Protein AF-A0A1S1MLY8-F1 (afdb_monomer)

pLDDT: mean 77.34, std 20.85, range [34.0, 98.56]

Sequence (123 aa):
MLFSAAIPYQGGTHHVNEQPPAYWADIFEKEGFVCFDILRERILGDASIDWCYRQNILIFIHKDKQDMLTKQGFSSGKPIYIAAYYIWKSQEDVLSIAKNYMRIRSMFAKIPFLKASYKKFIK

Foldseek 3Di:
DKDFAAAPPNDDDPRPDHHFQLVVQVVVVVVQKFKFQPVLLPCCLPPVDDNRCSQTIIDIDHNVCCCVVVVVVTDTDRHDRPCVVPVPPDPVCSVVVSCVVVVVVVVLVPPVPSVVVVVVVVD

Radius of gyration: 15.74 Å; Cα contacts (8 Å, |Δi|>4): 133; chains: 1; bounding box: 40×40×37 Å

Structure (mmCIF, N/CA/C/O backbone):
data_AF-A0A1S1MLY8-F1
#
_entry.id   AF-A0A1S1MLY8-F1
#
loop_
_atom_site.group_PDB
_atom_site.id
_atom_site.type_symbol
_atom_site.label_atom_id
_atom_site.label_alt_id
_atom_site.label_comp_id
_atom_site.label_asym_id
_atom_site.label_entity_id
_atom_site.label_seq_id
_atom_site.pdbx_PDB_ins_code
_atom_site.Cartn_x
_atom_site.Cartn_y
_atom_site.Cartn_z
_atom_site.occupancy
_atom_site.B_iso_or_equiv
_atom_site.auth_seq_id
_atom_site.auth_comp_id
_atom_site.auth_asym_id
_atom_site.auth_atom_id
_atom_site.pdbx_PDB_model_num
ATOM 1 N N . MET A 1 1 ? -5.130 -8.054 5.451 1.00 93.44 1 MET A N 1
ATOM 2 C CA . MET A 1 1 ? -4.817 -8.694 4.157 1.00 93.44 1 MET A CA 1
ATOM 3 C C . MET A 1 1 ? -3.574 -8.040 3.574 1.00 93.44 1 MET A C 1
ATOM 5 O O . MET A 1 1 ? -3.456 -6.823 3.665 1.00 93.44 1 MET A O 1
ATOM 9 N N . LEU A 1 2 ? -2.666 -8.839 3.012 1.00 96.25 2 LEU A N 1
ATOM 10 C CA . LEU A 1 2 ? -1.532 -8.369 2.215 1.00 96.25 2 LEU A CA 1
ATOM 11 C C . LEU A 1 2 ? -1.926 -8.457 0.738 1.00 96.25 2 LEU A C 1
ATOM 13 O O . LEU A 1 2 ? -2.386 -9.509 0.302 1.00 96.25 2 LEU A O 1
ATOM 17 N N . PHE A 1 3 ? -1.800 -7.360 0.002 1.00 96.19 3 PHE A N 1
ATOM 18 C CA . PHE A 1 3 ? -2.265 -7.239 -1.378 1.00 96.19 3 PHE A CA 1
ATOM 19 C C . PHE A 1 3 ? -1.144 -6.723 -2.274 1.00 96.19 3 PHE A C 1
ATOM 21 O O . PHE A 1 3 ? -0.347 -5.889 -1.853 1.00 96.19 3 PHE A O 1
ATOM 28 N N . SER A 1 4 ? -1.089 -7.206 -3.510 1.00 94.00 4 SER A N 1
ATOM 29 C CA . SER A 1 4 ? -0.165 -6.738 -4.538 1.00 94.00 4 SER A CA 1
ATOM 30 C C . SER A 1 4 ? -0.844 -6.894 -5.892 1.00 94.00 4 SER A C 1
ATOM 32 O O . SER A 1 4 ? -1.400 -7.952 -6.182 1.00 94.00 4 SER A O 1
ATOM 34 N N . ALA A 1 5 ? -0.801 -5.852 -6.711 1.00 93.19 5 A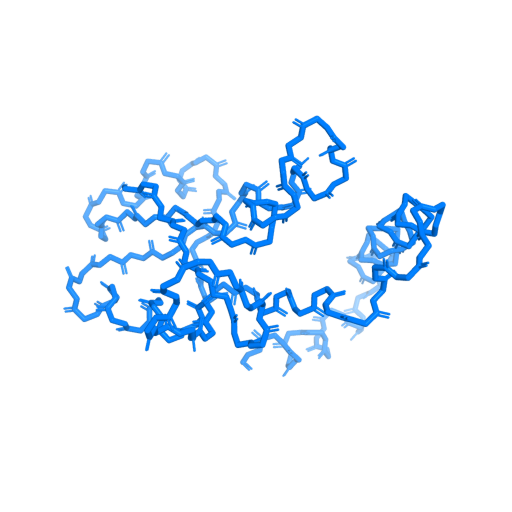LA A N 1
ATOM 35 C CA . ALA A 1 5 ? -1.307 -5.872 -8.075 1.00 93.19 5 ALA A CA 1
ATOM 36 C C . ALA A 1 5 ? -0.404 -5.019 -8.960 1.00 93.19 5 ALA A C 1
ATOM 38 O O . ALA A 1 5 ? 0.134 -4.009 -8.505 1.00 93.19 5 ALA A O 1
ATOM 39 N N . ALA A 1 6 ? -0.232 -5.440 -10.211 1.00 91.25 6 ALA A N 1
ATOM 40 C CA . ALA A 1 6 ? 0.559 -4.699 -11.178 1.00 91.25 6 ALA A CA 1
ATOM 41 C C . ALA A 1 6 ? -0.025 -3.297 -11.405 1.00 91.25 6 ALA A C 1
ATOM 43 O O . ALA A 1 6 ? -1.241 -3.120 -11.522 1.00 91.25 6 ALA A O 1
ATOM 44 N N . ILE A 1 7 ? 0.862 -2.306 -11.462 1.00 89.88 7 ILE A N 1
ATOM 45 C CA . ILE A 1 7 ? 0.516 -0.929 -11.823 1.00 89.88 7 ILE A CA 1
ATOM 46 C C . ILE A 1 7 ? 0.517 -0.755 -13.350 1.00 89.88 7 ILE A C 1
ATOM 48 O O . ILE A 1 7 ? 1.149 -1.556 -14.041 1.00 89.88 7 ILE A O 1
ATOM 52 N N . PRO A 1 8 ? -0.157 0.280 -13.889 1.00 88.00 8 PRO A N 1
ATOM 53 C CA . PRO A 1 8 ? -0.176 0.560 -15.319 1.00 88.00 8 PRO A CA 1
ATOM 54 C C . PRO A 1 8 ? 1.215 0.551 -15.955 1.00 88.00 8 PRO A C 1
ATOM 56 O O . PRO A 1 8 ? 2.137 1.201 -15.453 1.00 88.00 8 PRO A O 1
ATOM 59 N N . TYR A 1 9 ? 1.325 -0.148 -17.085 1.00 83.56 9 TYR A N 1
ATOM 60 C CA . TYR A 1 9 ? 2.529 -0.303 -17.908 1.00 83.56 9 TYR A CA 1
ATOM 61 C C . TYR A 1 9 ? 3.643 -1.140 -17.278 1.00 83.56 9 TYR A C 1
ATOM 63 O O . TYR A 1 9 ? 4.742 -1.200 -17.832 1.00 83.56 9 TYR A O 1
ATOM 71 N N . GLN A 1 10 ? 3.394 -1.796 -16.142 1.00 83.44 10 GLN A N 1
ATOM 72 C CA . GLN A 1 10 ? 4.382 -2.682 -15.533 1.00 83.44 10 GLN A CA 1
ATOM 73 C C . GLN A 1 10 ? 4.699 -3.870 -16.450 1.00 83.44 10 GLN A C 1
ATOM 75 O O . GLN A 1 10 ? 5.852 -4.299 -16.515 1.00 83.44 10 GLN A O 1
ATOM 80 N N . GLY A 1 11 ? 3.684 -4.384 -17.150 1.00 81.19 11 GLY A N 1
ATOM 81 C CA . GLY A 1 11 ? 3.786 -5.603 -17.935 1.00 81.19 11 GLY A CA 1
ATOM 82 C C . GLY A 1 11 ? 4.044 -6.834 -17.063 1.00 81.19 11 GLY A C 1
ATOM 83 O O . GLY A 1 11 ? 4.223 -6.746 -15.847 1.00 81.19 11 GLY A O 1
ATOM 84 N N . GLY A 1 12 ? 4.067 -8.003 -17.699 1.00 78.38 12 GLY A N 1
ATOM 85 C CA . GLY A 1 12 ? 4.245 -9.299 -17.047 1.00 78.38 12 GLY A CA 1
ATOM 86 C C . GLY A 1 12 ? 3.423 -10.387 -17.733 1.00 78.38 12 GLY A C 1
ATOM 87 O O . GLY A 1 12 ? 2.802 -10.162 -18.774 1.00 78.38 12 GLY A O 1
ATOM 88 N N . THR A 1 13 ? 3.425 -11.588 -17.166 1.00 74.56 13 THR A N 1
ATOM 89 C CA . THR A 1 13 ? 2.757 -12.745 -17.772 1.00 74.56 13 THR A CA 1
ATOM 90 C C . THR A 1 13 ? 1.265 -12.731 -17.430 1.00 74.56 13 THR A C 1
ATOM 92 O O . THR A 1 13 ? 0.900 -12.774 -16.260 1.00 74.56 13 THR A O 1
ATOM 95 N N . HIS A 1 14 ? 0.397 -12.675 -18.447 1.00 75.75 14 HIS A N 1
ATOM 96 C CA . HIS A 1 14 ? -1.073 -12.658 -18.306 1.00 75.75 14 HIS A CA 1
ATOM 97 C C . HIS A 1 14 ? -1.647 -11.483 -17.497 1.00 75.75 14 HIS A C 1
ATOM 99 O O . HIS A 1 14 ? -2.656 -11.625 -16.807 1.00 75.75 14 HIS A O 1
ATOM 105 N N . HIS A 1 15 ? -1.035 -10.304 -17.578 1.00 78.00 15 HIS A N 1
ATOM 106 C CA . HIS A 1 15 ? -1.590 -9.117 -16.935 1.00 78.00 15 HIS A CA 1
ATOM 107 C C . HIS A 1 15 ? -2.850 -8.644 -17.670 1.00 78.00 15 HIS A C 1
ATOM 109 O O . HIS A 1 15 ? -2.778 -8.138 -18.785 1.00 78.00 15 HIS A O 1
ATOM 115 N N . VAL A 1 16 ? -4.011 -8.831 -17.038 1.00 77.12 16 VAL A N 1
ATOM 116 C CA . VAL A 1 16 ? -5.321 -8.431 -17.590 1.00 77.12 16 VAL A CA 1
ATOM 117 C C . VAL A 1 16 ? -5.823 -7.120 -16.974 1.00 77.12 16 VAL A C 1
ATOM 119 O O . VAL A 1 16 ? -6.635 -6.426 -17.575 1.00 77.12 16 VAL A O 1
ATOM 122 N N . ASN A 1 17 ? -5.352 -6.766 -15.772 1.00 85.19 17 ASN A N 1
ATOM 123 C CA . ASN A 1 17 ? -5.839 -5.600 -15.037 1.00 85.19 17 ASN A CA 1
ATOM 124 C C . ASN A 1 17 ? -4.711 -4.907 -14.262 1.00 85.19 17 ASN A C 1
ATOM 126 O O . ASN A 1 17 ? -4.436 -5.230 -13.106 1.00 85.19 17 ASN A O 1
ATOM 130 N N . GLU A 1 18 ? -4.060 -3.957 -14.925 1.00 90.25 18 GLU A N 1
ATOM 131 C CA . GLU A 1 18 ? -3.043 -3.093 -14.333 1.00 90.25 18 GLU A CA 1
ATOM 132 C C . GLU A 1 18 ? -3.685 -1.772 -13.917 1.00 90.25 18 GLU A C 1
ATOM 134 O O . GLU A 1 18 ? -4.123 -0.995 -14.764 1.00 90.25 18 GLU A O 1
ATOM 139 N N . GLN A 1 19 ? -3.774 -1.521 -12.612 1.00 93.62 19 GLN A N 1
ATOM 140 C CA . GLN A 1 19 ? -4.485 -0.354 -12.083 1.00 93.62 19 GLN A CA 1
ATOM 141 C C . GLN A 1 19 ? -3.669 0.357 -11.009 1.00 93.62 19 GLN A C 1
ATOM 143 O O . GLN A 1 19 ? -2.908 -0.290 -10.282 1.00 93.62 19 GLN A O 1
ATOM 148 N N . PRO A 1 20 ? -3.820 1.686 -10.872 1.00 92.00 20 PRO A N 1
ATOM 149 C CA . PRO A 1 20 ? -3.165 2.433 -9.811 1.00 92.00 20 PRO A CA 1
ATOM 150 C C . PRO A 1 20 ? -3.466 1.877 -8.415 1.00 92.00 20 PRO A C 1
ATOM 152 O O . PRO A 1 20 ? -4.596 1.466 -8.162 1.00 92.00 20 PRO A O 1
ATOM 155 N N . PRO A 1 21 ? -2.533 1.935 -7.445 1.00 94.06 21 PRO A N 1
ATOM 156 C CA . PRO A 1 21 ? -2.809 1.497 -6.079 1.00 94.06 21 PRO A CA 1
ATOM 157 C C . PRO A 1 21 ? -4.028 2.194 -5.453 1.00 94.06 21 PRO A C 1
ATOM 159 O O . PRO A 1 21 ? -4.766 1.574 -4.691 1.00 94.06 21 PRO A O 1
ATOM 162 N N . ALA A 1 22 ? -4.283 3.457 -5.818 1.00 93.62 22 ALA A N 1
ATOM 163 C CA . ALA A 1 22 ? -5.466 4.197 -5.383 1.00 93.62 22 ALA A CA 1
ATOM 164 C C . ALA A 1 22 ? -6.783 3.567 -5.875 1.00 93.62 22 ALA A C 1
ATOM 166 O O . ALA A 1 22 ? -7.726 3.485 -5.098 1.00 93.62 22 ALA A O 1
ATOM 167 N N . TYR A 1 23 ? -6.822 3.037 -7.103 1.00 95.44 23 TYR A N 1
ATOM 168 C CA . TYR A 1 23 ? -7.997 2.340 -7.640 1.00 95.44 23 TYR A CA 1
ATOM 169 C C . TYR A 1 23 ? -8.365 1.127 -6.777 1.00 95.44 23 TYR A C 1
ATOM 171 O O . TYR A 1 23 ? -9.520 0.948 -6.394 1.00 95.44 23 TYR A O 1
ATOM 179 N N . TRP A 1 24 ? -7.369 0.320 -6.402 1.00 96.06 24 TRP A N 1
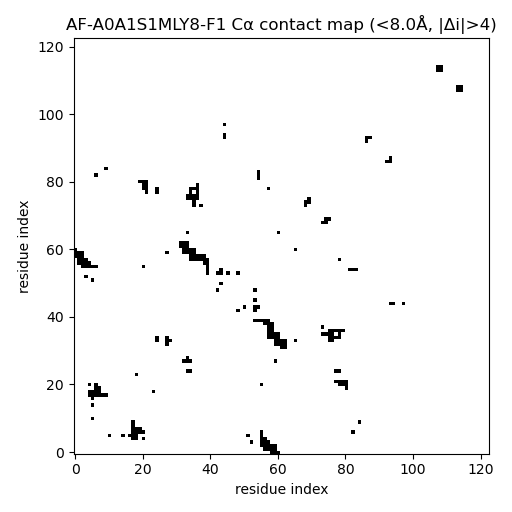ATOM 180 C CA . TRP A 1 24 ? -7.586 -0.812 -5.502 1.00 96.06 24 TRP A CA 1
ATOM 181 C C . TRP A 1 24 ? -8.027 -0.350 -4.116 1.00 96.06 24 TRP A C 1
ATOM 183 O O . TRP A 1 24 ? -8.945 -0.929 -3.542 1.00 96.06 24 TRP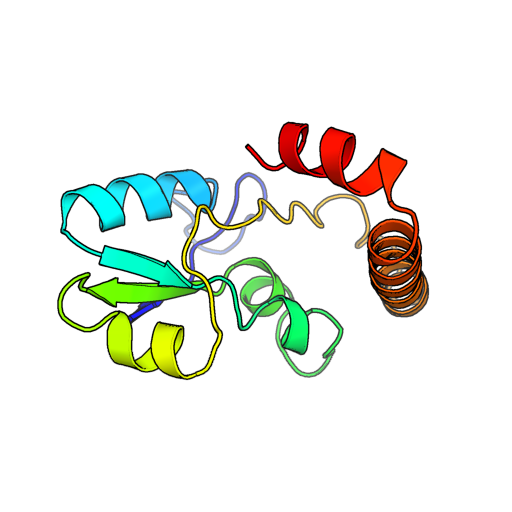 A O 1
ATOM 193 N N . ALA A 1 25 ? -7.423 0.720 -3.593 1.00 96.94 25 ALA A N 1
ATOM 194 C CA . ALA A 1 25 ? -7.821 1.276 -2.308 1.00 96.94 25 ALA A CA 1
ATOM 195 C C . ALA A 1 25 ? -9.275 1.767 -2.292 1.00 96.94 25 ALA A C 1
ATOM 197 O O . ALA A 1 25 ? -9.954 1.552 -1.294 1.00 96.94 25 ALA A O 1
ATOM 198 N N . ASP A 1 26 ? -9.769 2.355 -3.383 1.00 97.25 26 ASP A N 1
ATOM 199 C CA . ASP A 1 26 ? -11.173 2.764 -3.520 1.00 97.25 26 ASP A CA 1
ATOM 200 C C . ASP A 1 26 ? -12.129 1.563 -3.512 1.00 97.25 26 ASP A C 1
ATOM 202 O O . ASP A 1 26 ? -13.219 1.640 -2.946 1.00 97.25 26 ASP A O 1
ATOM 206 N N . ILE A 1 27 ? -11.736 0.441 -4.123 1.00 97.56 27 ILE A N 1
ATOM 207 C CA . ILE A 1 27 ? -12.523 -0.801 -4.092 1.00 97.56 27 ILE A CA 1
ATOM 208 C C . ILE A 1 27 ? -12.568 -1.361 -2.670 1.00 97.56 27 ILE A C 1
ATOM 210 O O . ILE A 1 27 ? -13.644 -1.636 -2.150 1.00 97.56 27 ILE A O 1
ATOM 214 N N . PHE A 1 28 ? -11.412 -1.489 -2.019 1.00 97.81 28 PHE A N 1
ATOM 215 C CA . PHE A 1 28 ? -11.329 -2.019 -0.657 1.00 97.81 28 PHE A CA 1
ATOM 216 C C . PHE A 1 28 ? -12.059 -1.142 0.365 1.00 97.81 28 PHE A C 1
ATOM 218 O O . PHE A 1 28 ? -12.674 -1.665 1.292 1.00 97.81 28 PHE A O 1
ATOM 225 N N . GLU A 1 29 ? -12.050 0.176 0.179 1.00 97.81 29 GLU A N 1
ATOM 226 C CA . GLU A 1 29 ? -12.783 1.115 1.030 1.00 97.81 29 GLU A CA 1
ATOM 227 C C . GLU A 1 29 ? -14.297 0.886 0.991 1.00 97.81 29 GLU A C 1
ATOM 229 O O . GLU A 1 29 ? -14.939 0.903 2.044 1.00 97.81 29 GLU A O 1
ATOM 234 N N . LYS A 1 30 ? -14.863 0.582 -0.186 1.00 98.12 30 LYS A N 1
ATOM 235 C CA . LYS A 1 30 ? -16.288 0.227 -0.325 1.00 98.12 30 LYS A CA 1
ATOM 236 C C . LYS A 1 30 ? -16.649 -1.038 0.455 1.00 98.12 30 LYS A C 1
ATOM 238 O O . LYS A 1 30 ? -17.743 -1.117 1.003 1.00 98.12 30 LYS A O 1
ATOM 243 N N . GLU A 1 31 ? -15.700 -1.960 0.585 1.00 97.94 31 GLU A N 1
ATOM 244 C CA . GLU A 1 31 ? -15.826 -3.196 1.368 1.00 97.94 31 GLU A CA 1
ATOM 245 C C . GLU A 1 31 ? -15.437 -3.020 2.852 1.00 97.94 31 GLU A C 1
ATOM 247 O O . GLU A 1 31 ? -15.299 -3.992 3.593 1.00 97.94 31 GLU A O 1
ATOM 252 N N . GLY A 1 32 ? -15.232 -1.782 3.322 1.00 98.12 32 GLY A N 1
ATOM 253 C CA . GLY A 1 32 ? -14.946 -1.485 4.728 1.00 98.12 32 GLY A CA 1
ATOM 254 C C . GLY A 1 32 ? -13.479 -1.630 5.139 1.00 98.12 32 GLY A C 1
ATOM 255 O O . GLY A 1 32 ? -13.182 -1.638 6.336 1.00 98.12 32 GLY A O 1
ATOM 256 N N . PHE A 1 33 ? -12.549 -1.716 4.189 1.00 98.56 33 PHE A N 1
ATOM 257 C CA . PHE A 1 33 ? -11.114 -1.802 4.455 1.00 98.56 33 PHE A CA 1
ATOM 258 C C . PHE A 1 33 ? -10.404 -0.463 4.252 1.00 98.56 33 PHE A C 1
ATOM 260 O O . PHE A 1 33 ? -10.681 0.282 3.322 1.00 98.56 33 PHE A O 1
ATOM 267 N N . VAL A 1 34 ? -9.410 -0.187 5.091 1.00 98.12 34 VAL A N 1
ATOM 268 C CA . VAL A 1 34 ? -8.519 0.969 4.957 1.00 98.12 34 VAL A CA 1
ATOM 269 C C . VAL A 1 34 ? -7.106 0.513 4.599 1.00 98.12 34 VAL A C 1
ATOM 271 O O . VAL A 1 34 ? -6.640 -0.535 5.058 1.00 98.12 34 VAL A O 1
ATOM 274 N N . CYS A 1 35 ? -6.423 1.297 3.767 1.00 98.06 35 CYS A N 1
ATOM 275 C CA . CYS A 1 35 ? -5.071 0.999 3.305 1.00 98.06 35 CYS A CA 1
ATOM 276 C C . CYS A 1 35 ? -4.016 1.550 4.271 1.00 98.06 35 CYS A C 1
ATOM 278 O O . CYS A 1 35 ? -4.064 2.718 4.650 1.00 98.06 35 CYS A O 1
ATOM 280 N N . PHE A 1 36 ? -3.031 0.721 4.606 1.00 96.88 36 PHE A N 1
ATOM 281 C CA . PHE A 1 36 ? -1.813 1.067 5.329 1.00 96.88 36 PHE A CA 1
ATOM 282 C C . PHE A 1 36 ? -0.605 0.840 4.418 1.00 96.88 36 PHE A C 1
ATOM 284 O O . PHE A 1 36 ? -0.117 -0.278 4.239 1.00 96.88 36 PHE A O 1
ATOM 291 N N . ASP A 1 37 ? -0.102 1.929 3.851 1.00 95.00 37 ASP A N 1
ATOM 292 C CA . ASP A 1 37 ? 1.051 1.942 2.954 1.00 95.00 37 ASP A CA 1
ATOM 293 C C . ASP A 1 37 ? 2.373 2.072 3.731 1.00 95.00 37 ASP A C 1
ATOM 295 O O . ASP A 1 37 ? 3.096 3.059 3.635 1.00 95.00 37 ASP A O 1
ATOM 299 N N . ILE A 1 38 ? 2.640 1.094 4.600 1.00 91.94 38 ILE A N 1
ATOM 300 C CA . ILE A 1 38 ? 3.724 1.167 5.600 1.00 91.94 38 ILE A CA 1
ATOM 301 C C . ILE A 1 38 ? 4.930 0.278 5.274 1.00 91.94 38 ILE A C 1
ATOM 303 O O . ILE A 1 38 ? 5.993 0.429 5.878 1.00 91.94 38 ILE A O 1
ATOM 307 N N . LEU A 1 39 ? 4.774 -0.666 4.339 1.00 91.81 39 LEU A N 1
ATOM 308 C CA . LEU A 1 39 ? 5.839 -1.598 3.960 1.00 91.81 39 LEU A CA 1
ATOM 309 C C . LEU A 1 39 ? 6.773 -0.997 2.913 1.00 91.81 39 LEU A C 1
ATOM 311 O O . LEU A 1 39 ? 7.989 -1.124 3.045 1.00 91.81 39 LEU A O 1
ATOM 315 N N . ARG A 1 40 ? 6.218 -0.317 1.901 1.00 89.06 40 ARG A N 1
ATOM 316 C CA . ARG A 1 40 ? 6.974 0.161 0.733 1.00 89.06 40 ARG A CA 1
ATOM 317 C C . ARG A 1 40 ? 8.081 1.141 1.111 1.00 89.06 40 ARG A C 1
ATOM 319 O O . ARG A 1 40 ? 9.172 1.033 0.570 1.00 89.06 40 ARG A O 1
ATOM 326 N N . GLU A 1 41 ? 7.870 1.997 2.115 1.00 83.06 41 GLU A N 1
ATOM 327 C CA . GLU A 1 41 ? 8.924 2.883 2.647 1.00 83.06 41 GLU A CA 1
ATOM 328 C C . GLU A 1 41 ? 10.151 2.105 3.162 1.00 83.06 41 GLU A C 1
ATOM 330 O O . GLU A 1 41 ? 11.275 2.584 3.043 1.00 83.06 41 GLU A O 1
ATOM 335 N N . ARG A 1 42 ? 9.958 0.893 3.698 1.00 87.25 42 ARG A N 1
ATOM 336 C CA . ARG A 1 42 ? 11.03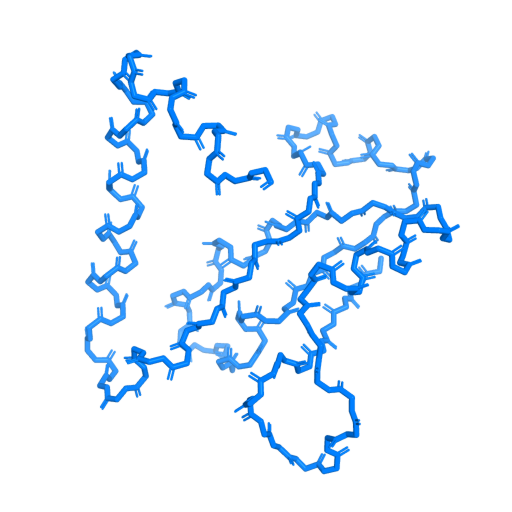5 0.082 4.288 1.00 87.25 42 ARG A CA 1
ATOM 337 C C . ARG A 1 42 ? 11.747 -0.801 3.270 1.00 87.25 42 ARG A C 1
ATOM 339 O O . ARG A 1 42 ? 12.943 -1.024 3.408 1.00 87.25 42 ARG A O 1
ATOM 346 N N . ILE A 1 43 ? 11.018 -1.304 2.274 1.00 87.50 43 ILE A N 1
ATOM 347 C CA . ILE A 1 43 ? 11.531 -2.322 1.345 1.00 87.50 43 ILE A CA 1
ATOM 348 C C . ILE A 1 43 ? 11.975 -1.764 -0.009 1.00 87.50 43 ILE A C 1
ATOM 350 O O . ILE A 1 43 ? 12.630 -2.477 -0.759 1.00 87.50 43 ILE A O 1
ATOM 354 N N . LEU A 1 44 ? 11.654 -0.511 -0.356 1.00 83.12 44 LEU A N 1
ATOM 355 C CA . LEU A 1 44 ? 11.939 0.040 -1.692 1.00 83.12 44 LEU A CA 1
ATOM 356 C C . LEU A 1 44 ? 13.423 -0.074 -2.099 1.00 83.12 44 LEU A C 1
ATOM 358 O O . LEU A 1 44 ? 13.732 -0.345 -3.260 1.00 83.12 44 LEU A O 1
ATOM 362 N N . GLY A 1 45 ? 14.333 0.110 -1.139 1.00 80.00 45 GLY A N 1
ATOM 363 C CA . GLY A 1 45 ? 15.783 0.021 -1.343 1.00 80.00 45 GLY A CA 1
ATOM 364 C C . GLY A 1 45 ? 16.380 -1.381 -1.188 1.00 80.00 45 GLY A C 1
ATOM 365 O O . GLY A 1 45 ? 17.587 -1.529 -1.357 1.00 80.00 45 GLY A O 1
ATOM 366 N N . ASP A 1 46 ? 15.578 -2.393 -0.855 1.00 84.38 46 ASP A N 1
ATOM 367 C CA . ASP A 1 46 ? 16.064 -3.750 -0.619 1.00 84.38 46 ASP A CA 1
ATOM 368 C C . ASP A 1 46 ? 16.142 -4.536 -1.934 1.00 84.38 46 ASP A C 1
ATOM 370 O O . ASP A 1 46 ? 15.137 -4.981 -2.488 1.00 84.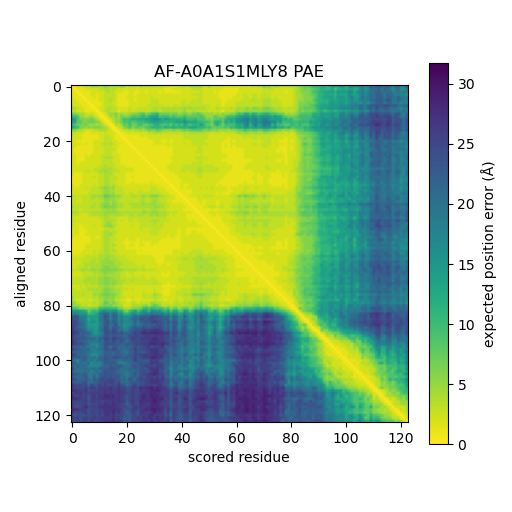38 46 ASP A O 1
ATOM 374 N N . ALA A 1 47 ? 17.358 -4.698 -2.455 1.00 86.50 47 ALA A N 1
ATOM 375 C CA . ALA A 1 47 ? 17.596 -5.410 -3.706 1.00 86.50 47 ALA A CA 1
ATOM 376 C C . ALA A 1 47 ? 17.343 -6.927 -3.617 1.00 86.50 47 ALA A C 1
ATOM 378 O O . ALA A 1 47 ? 17.275 -7.569 -4.662 1.00 86.50 47 ALA A O 1
ATOM 379 N N . SER A 1 48 ? 17.182 -7.494 -2.413 1.00 90.00 48 SER A N 1
ATOM 380 C CA . SER A 1 48 ? 16.819 -8.908 -2.237 1.00 90.00 48 SER A CA 1
ATOM 381 C C . SER A 1 48 ? 15.340 -9.190 -2.523 1.00 90.00 48 SER A C 1
ATOM 383 O O . SER A 1 48 ? 14.958 -10.341 -2.718 1.00 90.00 48 SER A O 1
ATOM 385 N N . ILE A 1 49 ? 14.507 -8.145 -2.575 1.00 87.75 49 ILE A N 1
ATOM 386 C CA . ILE A 1 49 ? 13.077 -8.242 -2.869 1.00 87.75 49 ILE A CA 1
ATOM 387 C C . ILE A 1 49 ? 12.858 -7.879 -4.336 1.00 87.75 49 ILE A C 1
ATOM 389 O O . ILE A 1 49 ? 13.366 -6.864 -4.827 1.00 87.75 49 ILE A O 1
ATOM 393 N N . ASP A 1 50 ? 12.056 -8.666 -5.052 1.00 87.75 50 ASP A N 1
ATOM 394 C CA . ASP A 1 50 ? 11.734 -8.342 -6.438 1.00 87.75 50 ASP A CA 1
ATOM 395 C C . ASP A 1 50 ? 11.105 -6.957 -6.556 1.00 87.75 50 ASP A C 1
ATOM 397 O O . ASP A 1 50 ? 10.283 -6.516 -5.744 1.00 87.75 50 ASP A O 1
ATOM 401 N N . TRP A 1 51 ? 11.528 -6.247 -7.596 1.00 84.69 51 TRP A N 1
ATOM 402 C CA . TRP A 1 51 ? 11.159 -4.858 -7.823 1.00 84.69 51 TRP A CA 1
ATOM 403 C C . TRP A 1 51 ? 9.648 -4.641 -7.845 1.00 84.69 51 TRP A C 1
ATOM 405 O O . TRP A 1 51 ? 9.176 -3.651 -7.291 1.00 84.69 51 TRP A O 1
ATOM 415 N N . CYS A 1 52 ? 8.892 -5.584 -8.415 1.00 87.62 52 CYS A N 1
ATOM 416 C CA . CYS A 1 52 ? 7.441 -5.513 -8.505 1.00 87.62 52 CYS A CA 1
ATOM 417 C C . CYS A 1 52 ? 6.784 -5.517 -7.114 1.00 87.62 52 CYS A C 1
ATOM 419 O O . CYS A 1 52 ? 5.888 -4.715 -6.864 1.00 87.62 52 CYS A O 1
ATOM 421 N N . TYR A 1 53 ? 7.261 -6.326 -6.163 1.00 90.31 53 TYR A N 1
ATOM 422 C CA . TYR A 1 53 ? 6.722 -6.329 -4.800 1.00 90.31 53 TYR A CA 1
ATOM 423 C C . TYR A 1 53 ? 7.062 -5.050 -4.043 1.00 90.31 53 TYR A C 1
ATOM 425 O O . TYR A 1 53 ? 6.205 -4.512 -3.342 1.00 90.31 53 TYR A O 1
ATOM 433 N N . ARG A 1 54 ? 8.275 -4.515 -4.230 1.00 89.38 54 ARG A N 1
ATOM 434 C CA . ARG A 1 54 ? 8.699 -3.259 -3.593 1.00 89.38 54 ARG A CA 1
ATOM 435 C C . ARG A 1 54 ? 7.775 -2.085 -3.908 1.00 89.38 54 ARG A C 1
ATOM 437 O O . ARG A 1 54 ? 7.542 -1.247 -3.039 1.00 89.38 54 ARG A O 1
ATOM 444 N N . GLN A 1 55 ? 7.241 -2.032 -5.127 1.00 87.75 55 GLN A N 1
ATOM 445 C CA . GLN A 1 55 ? 6.337 -0.965 -5.563 1.00 87.75 55 GLN A CA 1
ATOM 446 C C . GLN A 1 55 ? 4.845 -1.283 -5.374 1.00 87.75 55 GLN A C 1
ATOM 448 O O . GLN A 1 55 ? 4.068 -0.350 -5.176 1.00 87.75 55 GLN A O 1
ATOM 453 N N . ASN A 1 56 ? 4.428 -2.553 -5.397 1.00 92.75 56 ASN A N 1
ATOM 454 C CA . ASN A 1 56 ? 3.002 -2.908 -5.468 1.00 92.75 56 ASN A CA 1
ATOM 455 C C . ASN A 1 56 ? 2.376 -3.295 -4.128 1.00 92.75 56 ASN A C 1
ATOM 457 O O . ASN A 1 56 ? 1.151 -3.278 -4.006 1.00 92.75 56 ASN A O 1
ATOM 461 N N . ILE A 1 57 ? 3.187 -3.690 -3.142 1.00 95.31 57 ILE A N 1
ATOM 462 C CA . ILE A 1 57 ? 2.659 -4.329 -1.938 1.00 95.31 57 ILE A CA 1
ATOM 463 C C . ILE A 1 57 ? 1.971 -3.331 -1.001 1.00 95.31 57 ILE A C 1
ATOM 465 O O . ILE A 1 57 ? 2.519 -2.281 -0.668 1.00 95.31 57 ILE A O 1
ATOM 469 N N . LEU A 1 58 ? 0.777 -3.684 -0.537 1.00 96.44 58 LEU A N 1
ATOM 470 C CA . LEU A 1 58 ? -0.058 -2.887 0.355 1.00 96.44 58 LEU A CA 1
ATOM 471 C C . LEU A 1 58 ? -0.685 -3.754 1.447 1.00 96.44 58 LEU A C 1
ATOM 473 O O . LEU A 1 58 ? -0.944 -4.943 1.256 1.00 96.44 58 LEU A O 1
ATOM 477 N N . ILE A 1 59 ? -0.978 -3.136 2.591 1.00 97.19 59 ILE A N 1
ATOM 478 C CA . ILE A 1 59 ? -1.737 -3.764 3.673 1.00 97.19 59 ILE A CA 1
ATOM 479 C C . ILE A 1 59 ? -3.127 -3.140 3.723 1.00 97.19 59 ILE A C 1
ATOM 481 O O . ILE A 1 59 ? -3.265 -1.926 3.825 1.00 97.19 59 ILE A O 1
ATOM 485 N N . PHE A 1 60 ? -4.154 -3.984 3.736 1.00 98.06 60 PHE A N 1
ATOM 486 C CA . PHE A 1 60 ? -5.537 -3.579 3.969 1.00 98.06 60 PHE A CA 1
ATOM 487 C C . PHE A 1 60 ? -6.055 -4.184 5.270 1.00 98.06 60 PHE A C 1
ATOM 489 O O . PHE A 1 60 ? -5.895 -5.387 5.514 1.00 98.06 60 PHE A O 1
ATOM 496 N N . ILE A 1 61 ? -6.691 -3.362 6.103 1.00 97.88 61 ILE A N 1
ATOM 497 C CA . ILE A 1 61 ? -7.289 -3.777 7.379 1.00 97.88 61 ILE A CA 1
ATOM 498 C C . ILE A 1 61 ? -8.738 -3.314 7.420 1.00 97.88 61 ILE A C 1
ATOM 500 O O . ILE A 1 61 ? -9.028 -2.180 7.053 1.00 97.88 61 ILE A O 1
ATOM 504 N N . HIS A 1 62 ? -9.643 -4.180 7.874 1.00 98.25 62 HIS A N 1
ATOM 505 C CA . HIS A 1 62 ? -11.033 -3.789 8.087 1.00 98.25 62 HIS A CA 1
ATOM 506 C C . HIS A 1 62 ? -11.099 -2.645 9.107 1.00 98.25 62 HIS A C 1
ATOM 508 O O . HIS A 1 62 ? -10.416 -2.693 10.132 1.00 98.25 62 HIS A O 1
ATOM 514 N N . LYS A 1 63 ? -11.920 -1.625 8.856 1.00 97.50 63 LYS A N 1
ATOM 515 C CA . LYS A 1 63 ? -12.008 -0.406 9.679 1.00 97.50 63 LYS A CA 1
ATOM 516 C C . LYS A 1 63 ? -12.212 -0.688 11.174 1.00 97.50 63 LYS A C 1
ATOM 518 O O . LYS A 1 63 ? -11.623 0.001 12.000 1.00 97.50 63 LYS A O 1
ATOM 523 N N . ASP A 1 64 ? -12.928 -1.757 11.524 1.00 98.00 64 ASP A N 1
ATOM 524 C CA . ASP A 1 64 ? -13.181 -2.171 12.918 1.00 98.00 64 ASP A CA 1
ATOM 525 C C . ASP A 1 64 ? -11.934 -2.715 13.641 1.00 98.00 64 ASP A C 1
ATOM 527 O O . ASP A 1 64 ? -11.935 -2.910 14.855 1.00 98.00 64 ASP A O 1
ATOM 531 N N . LYS A 1 65 ? -10.866 -3.014 12.895 1.00 97.81 65 LYS A N 1
ATOM 532 C CA . LYS A 1 65 ? -9.594 -3.548 13.403 1.00 97.81 65 LYS A CA 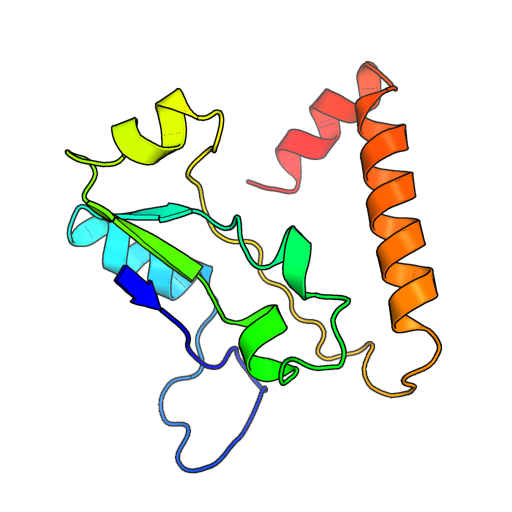1
ATOM 533 C C . LYS A 1 65 ? -8.414 -2.608 13.152 1.00 97.81 65 LYS A C 1
ATOM 535 O O . LYS A 1 65 ? -7.294 -2.937 13.537 1.00 97.81 65 LYS A O 1
ATOM 540 N N . GLN A 1 66 ? -8.636 -1.439 12.546 1.00 97.00 66 GLN A N 1
ATOM 541 C CA . GLN A 1 66 ? -7.560 -0.498 12.207 1.00 97.00 66 GLN A CA 1
ATOM 542 C C . GLN A 1 66 ? -6.785 -0.003 13.438 1.00 97.00 66 GLN A C 1
ATOM 544 O O . GLN A 1 66 ? -5.591 0.278 13.338 1.00 97.00 66 GLN A O 1
ATOM 549 N N . ASP A 1 67 ? -7.439 0.006 14.605 1.00 97.25 67 ASP A N 1
ATOM 550 C CA . ASP A 1 67 ? -6.859 0.315 15.914 1.00 97.25 67 ASP A CA 1
ATOM 551 C C . ASP A 1 67 ? -5.587 -0.472 16.227 1.00 97.25 67 ASP A C 1
ATOM 553 O O . ASP A 1 67 ? -4.712 0.026 16.933 1.00 97.25 67 ASP A O 1
ATOM 557 N N . MET A 1 68 ? -5.457 -1.686 15.683 1.00 95.19 68 MET A N 1
ATOM 558 C CA . MET A 1 68 ? -4.250 -2.494 15.842 1.00 95.19 68 MET A CA 1
ATOM 559 C C . MET A 1 68 ? -3.009 -1.787 15.296 1.00 95.19 68 MET A C 1
ATOM 561 O O . MET A 1 68 ? -1.934 -1.962 15.859 1.00 95.19 68 MET A O 1
ATOM 565 N N . LEU A 1 69 ? -3.142 -0.993 14.230 1.00 95.31 69 LEU A N 1
ATOM 566 C CA . LEU A 1 69 ? -2.040 -0.242 13.634 1.00 95.31 69 LEU A CA 1
ATOM 567 C C . LEU A 1 69 ? -2.039 1.232 14.045 1.00 95.31 69 LEU A C 1
ATOM 569 O O . LEU A 1 69 ? -0.966 1.783 14.288 1.00 95.31 69 LEU A O 1
ATOM 573 N N . THR A 1 70 ? -3.202 1.872 14.188 1.00 96.88 70 THR A N 1
ATOM 574 C CA . THR A 1 70 ? -3.248 3.295 14.571 1.00 96.88 70 THR A CA 1
ATOM 575 C C . THR A 1 70 ? -2.727 3.531 15.987 1.00 96.88 70 THR A C 1
ATOM 577 O O . THR A 1 70 ? -1.994 4.494 16.204 1.00 96.88 70 THR A O 1
ATOM 580 N N . LYS A 1 71 ? -2.972 2.611 16.935 1.00 96.94 71 LYS A N 1
ATOM 581 C CA . LYS A 1 71 ? -2.385 2.670 18.291 1.00 96.94 71 LYS A CA 1
ATOM 582 C C . LYS A 1 71 ? -0.865 2.504 18.301 1.00 96.94 71 LYS A C 1
ATOM 584 O O . LYS A 1 71 ? -0.214 2.940 19.242 1.00 96.94 71 LYS A O 1
ATOM 589 N N . GLN A 1 72 ? -0.298 1.910 17.251 1.00 95.44 72 GLN A N 1
ATOM 590 C CA . GLN A 1 72 ? 1.151 1.806 17.053 1.00 95.44 72 GLN A CA 1
ATOM 591 C C . GLN A 1 72 ? 1.735 3.024 16.313 1.00 95.44 72 GLN A C 1
ATOM 593 O O . GLN A 1 72 ? 2.927 3.052 16.020 1.00 95.44 72 GLN A O 1
ATOM 598 N N . GLY A 1 73 ? 0.915 4.036 16.006 1.00 95.25 73 GLY A N 1
ATOM 599 C CA . GLY A 1 73 ? 1.340 5.267 15.340 1.00 95.25 73 GLY A CA 1
ATOM 600 C C . GLY A 1 73 ? 1.322 5.210 13.811 1.00 95.25 73 GLY A C 1
ATOM 601 O O . GLY A 1 73 ? 1.783 6.152 13.169 1.00 95.25 73 GLY A O 1
ATOM 602 N N . PHE A 1 74 ? 0.792 4.144 13.206 1.00 95.25 74 PHE A N 1
ATOM 603 C CA . PHE A 1 74 ? 0.630 4.083 11.755 1.00 95.25 74 PHE A CA 1
ATOM 604 C C . PHE A 1 74 ? -0.649 4.791 11.308 1.00 95.25 74 PHE A C 1
ATOM 606 O O . PHE A 1 74 ? -1.700 4.668 11.933 1.00 95.25 74 PHE A O 1
ATOM 613 N N . SER A 1 75 ? -0.583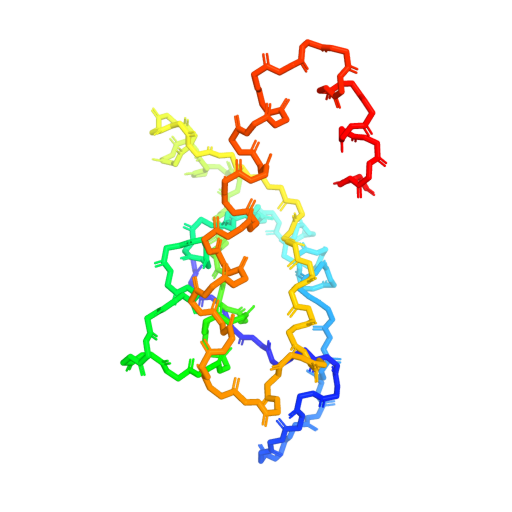 5.492 10.181 1.00 93.31 75 SER A N 1
ATOM 614 C CA . SER A 1 75 ? -1.744 6.128 9.559 1.00 93.31 75 SER A CA 1
ATOM 615 C C . SER A 1 75 ? -2.246 5.311 8.377 1.00 93.31 75 SER A C 1
ATOM 617 O O . SER A 1 75 ? -1.445 4.865 7.551 1.00 93.31 75 SER A O 1
ATOM 619 N N . SER A 1 76 ? -3.564 5.177 8.260 1.00 95.31 76 SER A N 1
ATOM 620 C CA . SER A 1 76 ? -4.195 4.754 7.015 1.00 95.31 76 SER A CA 1
ATOM 621 C C . SER A 1 76 ? -4.357 5.938 6.056 1.00 95.31 76 SER A C 1
ATOM 623 O O . SER A 1 76 ? -4.321 7.102 6.466 1.00 95.31 76 SER A O 1
ATOM 625 N N . GLY A 1 77 ? -4.514 5.656 4.765 1.00 92.69 77 GLY A N 1
ATOM 626 C CA . GLY A 1 77 ? -4.731 6.685 3.751 1.00 92.69 77 GLY A CA 1
ATOM 627 C C . GLY A 1 77 ? -4.689 6.138 2.331 1.00 92.69 77 GLY A C 1
ATOM 628 O O . GLY A 1 77 ? -4.541 4.933 2.125 1.00 92.69 77 GLY A O 1
ATOM 629 N N . LYS A 1 78 ? -4.814 7.024 1.337 1.00 92.31 78 LYS A N 1
ATOM 630 C CA . LYS A 1 78 ? -4.640 6.625 -0.063 1.00 92.31 78 LYS A CA 1
ATOM 631 C C . LYS A 1 78 ? -3.169 6.251 -0.305 1.00 92.31 78 LYS A C 1
ATOM 633 O O . LYS A 1 78 ? -2.286 7.022 0.078 1.00 92.31 78 LYS A O 1
ATOM 638 N N . PRO A 1 79 ? -2.892 5.075 -0.894 1.00 91.50 79 PRO A N 1
ATOM 639 C CA . PRO A 1 79 ? -1.527 4.645 -1.156 1.00 91.50 79 PRO A CA 1
ATOM 640 C C . PRO A 1 79 ? -0.881 5.533 -2.215 1.00 91.50 79 PRO A C 1
ATOM 642 O O . PRO A 1 79 ? -1.529 5.968 -3.168 1.00 91.50 79 PRO A O 1
ATOM 645 N N . ILE A 1 80 ? 0.424 5.754 -2.082 1.00 84.94 80 ILE A N 1
ATOM 646 C CA . ILE A 1 80 ? 1.166 6.574 -3.039 1.00 84.94 80 ILE A CA 1
ATOM 647 C C . ILE A 1 80 ? 1.305 5.807 -4.362 1.00 84.94 80 ILE A C 1
ATOM 649 O O . ILE A 1 80 ? 1.609 4.608 -4.379 1.00 84.94 80 ILE A O 1
ATOM 653 N N . TYR A 1 81 ? 1.104 6.492 -5.488 1.00 83.50 81 TYR A N 1
ATOM 654 C CA . TYR A 1 81 ? 1.416 5.936 -6.802 1.00 83.50 81 TYR A CA 1
ATOM 655 C C . TYR A 1 81 ? 2.929 6.008 -7.042 1.00 83.50 81 TYR A C 1
ATOM 657 O O . TYR A 1 81 ? 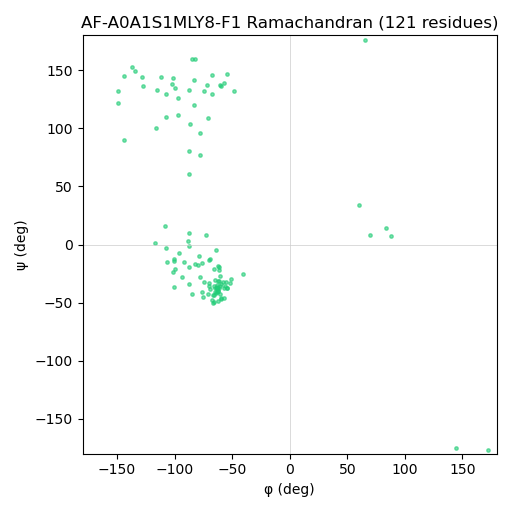3.462 7.038 -7.453 1.00 83.50 81 TYR A O 1
ATOM 665 N N . ILE A 1 82 ? 3.639 4.915 -6.756 1.00 71.00 82 ILE A N 1
ATOM 666 C CA . ILE A 1 82 ? 5.072 4.798 -7.039 1.00 71.00 82 ILE A CA 1
ATOM 667 C C . ILE A 1 82 ? 5.221 4.286 -8.476 1.00 71.00 82 ILE A C 1
ATOM 669 O O . ILE A 1 82 ? 5.449 3.103 -8.701 1.00 71.00 82 ILE A O 1
ATOM 673 N N . ALA A 1 83 ? 5.091 5.175 -9.465 1.00 61.34 83 ALA A N 1
ATOM 674 C CA . ALA A 1 83 ? 5.554 4.879 -10.821 1.00 61.34 83 ALA A CA 1
ATOM 675 C C . ALA A 1 83 ? 7.071 5.035 -10.864 1.00 61.34 83 ALA A C 1
ATOM 677 O O . ALA A 1 83 ? 7.611 6.012 -11.376 1.00 61.34 83 ALA A O 1
ATOM 678 N N . ALA A 1 84 ? 7.785 4.045 -10.334 1.00 56.34 84 ALA A N 1
ATOM 679 C CA . ALA A 1 84 ? 9.233 3.980 -10.499 1.00 56.34 84 ALA A CA 1
ATOM 680 C C . ALA A 1 84 ? 9.643 3.790 -11.981 1.00 56.34 84 ALA A C 1
ATOM 682 O O . ALA A 1 84 ? 10.822 3.871 -12.307 1.00 56.34 84 ALA A O 1
ATOM 683 N N . TYR A 1 85 ? 8.660 3.608 -12.870 1.00 44.47 85 TYR A N 1
ATOM 684 C CA . TYR A 1 85 ? 8.714 3.319 -14.302 1.00 44.47 85 TYR A CA 1
ATOM 685 C C . TYR A 1 85 ? 9.785 4.059 -15.136 1.00 44.47 85 TYR A C 1
ATOM 687 O O . TYR A 1 85 ? 10.249 3.489 -16.115 1.00 44.47 85 TYR A O 1
ATOM 695 N N . TYR A 1 86 ? 10.274 5.247 -14.750 1.00 43.50 86 TYR A N 1
ATOM 696 C CA . TYR A 1 86 ? 11.330 5.958 -15.504 1.00 43.50 86 TYR A CA 1
ATOM 697 C C . TYR A 1 86 ? 12.734 5.978 -14.866 1.00 43.50 86 TYR A C 1
ATOM 699 O O . TYR A 1 86 ? 13.664 6.478 -15.491 1.00 43.50 86 TYR A O 1
ATOM 707 N N . ILE A 1 87 ? 12.932 5.416 -13.665 1.00 44.66 87 ILE A N 1
ATOM 708 C CA . ILE A 1 87 ? 14.232 5.456 -12.950 1.00 44.66 87 ILE A CA 1
ATOM 709 C C . ILE A 1 87 ? 15.023 4.134 -13.094 1.00 44.66 87 ILE A C 1
ATOM 711 O O . ILE A 1 87 ? 16.229 4.098 -12.884 1.00 44.66 87 ILE A O 1
ATOM 715 N N . TRP A 1 88 ? 14.391 3.047 -13.547 1.00 44.53 88 TRP A N 1
ATOM 716 C CA . TRP A 1 88 ? 14.990 1.700 -13.626 1.00 44.53 88 TRP A CA 1
ATOM 717 C C . TRP A 1 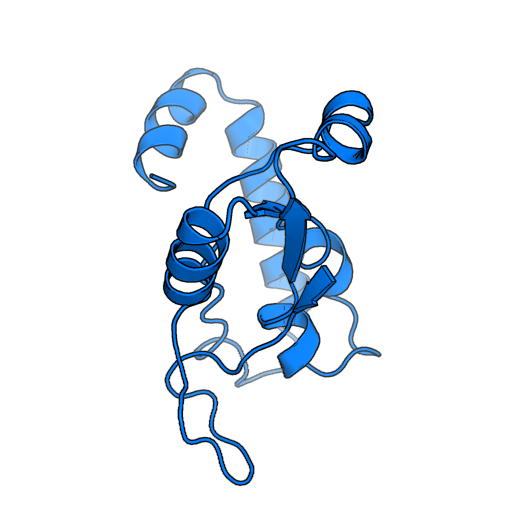88 ? 16.040 1.470 -14.727 1.00 44.53 88 TRP A C 1
ATOM 719 O O . TRP A 1 88 ? 16.446 0.327 -14.928 1.00 44.53 88 TRP A O 1
ATOM 729 N N . LYS A 1 89 ? 16.502 2.493 -15.460 1.00 44.69 89 LYS A N 1
ATOM 730 C CA . LYS A 1 89 ? 17.497 2.269 -16.527 1.00 44.69 89 LYS A CA 1
ATOM 731 C C . LYS A 1 89 ? 18.944 2.104 -16.019 1.00 44.69 89 LYS A C 1
ATOM 733 O O . LYS A 1 89 ? 19.782 1.663 -16.799 1.00 44.69 89 LYS A O 1
ATOM 738 N N . SER A 1 90 ? 19.237 2.368 -14.741 1.00 45.59 90 SER A N 1
ATOM 739 C CA . SER A 1 90 ? 20.546 2.095 -14.113 1.00 45.59 90 SER A CA 1
ATOM 740 C C . SER A 1 90 ? 20.398 1.781 -12.613 1.00 45.59 90 SER A C 1
ATOM 742 O O . SER A 1 90 ? 19.877 2.575 -11.836 1.00 45.59 90 SER A O 1
ATOM 744 N N . GLN A 1 91 ? 20.859 0.604 -12.178 1.00 49.19 91 GLN A N 1
ATOM 745 C CA . GLN A 1 91 ? 20.764 0.125 -10.785 1.00 49.19 91 GLN A CA 1
ATOM 746 C C . GLN A 1 91 ? 21.526 0.988 -9.753 1.00 49.19 91 GLN A C 1
ATOM 748 O O . GLN A 1 91 ? 21.217 0.910 -8.564 1.00 49.19 91 GLN A O 1
ATOM 753 N N . GLU A 1 92 ? 22.484 1.821 -10.170 1.00 49.34 92 GLU A N 1
ATOM 754 C CA . GLU A 1 92 ? 23.345 2.598 -9.260 1.00 49.34 92 GLU A CA 1
ATOM 755 C C . GLU A 1 92 ? 22.669 3.852 -8.667 1.00 49.34 92 GLU A C 1
ATOM 757 O O . GLU A 1 92 ? 22.956 4.237 -7.531 1.00 49.34 92 GLU A O 1
ATOM 762 N N . ASP A 1 93 ? 21.697 4.452 -9.359 1.00 50.66 93 ASP A N 1
ATOM 763 C CA . ASP A 1 93 ? 21.094 5.724 -8.935 1.00 50.66 93 ASP A CA 1
ATOM 764 C C . ASP A 1 93 ? 19.999 5.570 -7.865 1.00 50.66 93 ASP A C 1
ATOM 766 O O . ASP A 1 93 ? 19.662 6.520 -7.156 1.00 50.66 93 ASP A O 1
ATOM 770 N N . VAL A 1 94 ? 19.461 4.364 -7.676 1.00 46.41 94 VAL A N 1
ATOM 771 C CA . VAL A 1 94 ? 18.289 4.114 -6.816 1.00 46.41 94 VAL A CA 1
ATOM 772 C C . VAL A 1 94 ? 18.589 4.371 -5.339 1.00 46.41 94 VAL A C 1
ATOM 774 O O . VAL A 1 94 ? 17.799 5.013 -4.644 1.00 46.41 94 VAL A O 1
ATOM 777 N N . LEU A 1 95 ? 19.746 3.925 -4.846 1.00 48.66 95 LEU A N 1
ATOM 778 C CA . LEU A 1 95 ? 20.149 4.151 -3.454 1.00 48.66 95 LEU A CA 1
ATOM 779 C C . LEU A 1 95 ? 20.477 5.627 -3.190 1.00 48.66 95 LEU A C 1
ATOM 781 O O . LEU A 1 95 ? 20.205 6.130 -2.099 1.00 48.66 95 LEU A O 1
ATOM 785 N N . SER A 1 96 ? 21.019 6.324 -4.190 1.00 48.62 96 SER A N 1
ATOM 786 C CA . SER A 1 96 ? 21.294 7.764 -4.155 1.00 48.62 96 SER A CA 1
ATOM 787 C C . SER A 1 96 ? 19.995 8.579 -4.123 1.00 48.62 96 SER A C 1
ATOM 789 O O . SER A 1 96 ? 19.805 9.426 -3.247 1.00 48.62 96 SER A O 1
ATOM 791 N N . ILE A 1 97 ? 19.044 8.261 -5.004 1.00 48.00 97 ILE A N 1
ATOM 792 C CA . ILE A 1 97 ? 17.757 8.954 -5.123 1.00 48.00 97 ILE A CA 1
ATOM 793 C C . ILE A 1 97 ? 16.849 8.656 -3.930 1.00 48.00 97 ILE A C 1
ATOM 795 O O . ILE A 1 97 ? 16.252 9.583 -3.395 1.00 48.00 97 ILE A O 1
ATOM 799 N N . ALA A 1 98 ? 16.769 7.411 -3.452 1.00 50.66 98 ALA A N 1
ATOM 800 C CA . ALA A 1 98 ? 15.985 7.073 -2.263 1.00 50.66 98 ALA A CA 1
ATOM 801 C C . ALA A 1 98 ? 16.538 7.768 -1.009 1.00 50.66 98 ALA A C 1
ATOM 803 O O . ALA A 1 98 ? 15.771 8.336 -0.226 1.00 50.66 98 ALA A O 1
ATOM 804 N N . LYS A 1 99 ? 17.871 7.811 -0.847 1.00 52.66 99 LYS A N 1
ATOM 805 C CA . LYS A 1 99 ? 18.515 8.615 0.204 1.00 52.66 99 LYS A CA 1
ATOM 806 C C . LYS A 1 99 ? 18.202 10.099 0.036 1.00 52.66 99 LYS A C 1
ATOM 808 O O . LYS A 1 99 ? 17.871 10.740 1.028 1.00 52.66 99 LYS A O 1
ATOM 813 N N . ASN A 1 100 ? 18.237 10.640 -1.182 1.00 53.34 100 ASN A N 1
ATOM 814 C CA . ASN A 1 100 ? 17.894 12.038 -1.445 1.00 53.34 100 ASN A CA 1
ATOM 815 C C . ASN A 1 100 ? 16.417 12.339 -1.177 1.00 53.34 100 ASN A C 1
ATOM 817 O O . ASN A 1 100 ? 16.136 13.324 -0.509 1.00 53.34 100 ASN A O 1
ATOM 821 N N . TYR A 1 101 ? 15.478 11.486 -1.584 1.00 55.22 101 TYR A N 1
ATOM 822 C CA . TYR A 1 101 ? 14.054 11.638 -1.288 1.00 55.22 101 TYR A CA 1
ATOM 823 C C . TYR A 1 101 ? 13.789 11.588 0.219 1.00 55.22 101 TYR A C 1
ATOM 825 O O . TYR A 1 101 ? 13.141 12.486 0.749 1.00 55.22 101 TYR A O 1
ATOM 833 N N . MET A 1 102 ? 14.338 10.600 0.937 1.00 56.38 102 MET A N 1
ATOM 834 C CA . MET A 1 102 ? 14.205 10.510 2.397 1.00 56.38 102 MET A CA 1
ATOM 835 C C . MET A 1 102 ? 14.843 11.714 3.103 1.00 56.38 102 MET A C 1
ATOM 837 O O . MET A 1 102 ? 14.263 12.270 4.037 1.00 56.38 102 MET A O 1
ATOM 841 N N . ARG A 1 103 ? 16.007 12.172 2.628 1.00 57.03 103 ARG A N 1
ATOM 842 C CA . ARG A 1 103 ? 16.715 13.343 3.160 1.00 57.03 103 ARG A CA 1
ATOM 843 C C . ARG A 1 103 ? 15.925 14.625 2.920 1.00 57.03 103 ARG A C 1
ATOM 845 O O . ARG A 1 103 ? 15.672 15.351 3.876 1.00 57.03 103 ARG A O 1
ATOM 852 N N . ILE A 1 104 ? 15.459 14.855 1.696 1.00 55.47 104 ILE A N 1
ATOM 853 C CA . ILE A 1 104 ? 14.602 15.977 1.301 1.00 55.47 104 ILE A CA 1
ATOM 854 C C . ILE A 1 104 ? 13.288 15.957 2.096 1.00 55.47 104 ILE A C 1
ATOM 856 O O . ILE A 1 104 ? 12.920 16.970 2.686 1.00 55.47 104 ILE A O 1
ATOM 860 N N . ARG A 1 105 ? 12.625 14.801 2.215 1.00 57.00 105 ARG A N 1
ATOM 861 C CA . ARG A 1 105 ? 11.420 14.606 3.040 1.00 57.00 105 ARG A CA 1
ATOM 862 C C . ARG A 1 105 ? 11.674 14.976 4.503 1.00 57.00 105 ARG A C 1
ATOM 864 O O . ARG A 1 105 ? 10.894 15.729 5.083 1.00 57.00 105 ARG A O 1
ATOM 871 N N . SER A 1 106 ? 12.786 14.522 5.086 1.00 60.62 106 SER A N 1
ATOM 872 C CA . SER A 1 106 ? 13.178 14.885 6.456 1.00 60.62 106 SER A CA 1
ATOM 873 C C . SER A 1 106 ? 13.503 16.376 6.614 1.00 60.62 106 SER A C 1
ATOM 875 O O . SER A 1 106 ? 13.278 16.946 7.679 1.00 60.62 106 SER A O 1
ATOM 877 N N . MET A 1 107 ? 14.010 17.018 5.557 1.00 50.84 107 MET A N 1
ATOM 878 C CA . MET A 1 107 ? 14.374 18.433 5.542 1.00 50.84 107 MET A CA 1
ATOM 879 C C . MET A 1 107 ? 13.121 19.315 5.455 1.00 50.84 107 MET A C 1
ATOM 881 O O . MET A 1 107 ? 12.964 20.234 6.252 1.00 50.84 107 MET A O 1
ATOM 885 N N . PHE A 1 108 ? 12.172 18.976 4.577 1.00 51.38 108 PHE A N 1
ATOM 886 C CA . PHE A 1 108 ? 10.869 19.642 4.490 1.00 51.38 108 PHE A CA 1
ATOM 887 C C . PHE A 1 108 ? 10.038 19.471 5.767 1.00 51.38 108 PHE A C 1
ATOM 889 O O . PHE A 1 108 ? 9.380 20.416 6.198 1.00 51.38 108 PHE A O 1
ATOM 896 N N . ALA A 1 109 ? 10.112 18.310 6.427 1.00 54.94 109 ALA A N 1
ATOM 897 C CA . ALA A 1 109 ? 9.447 18.080 7.711 1.00 54.94 109 ALA A CA 1
ATOM 898 C C . ALA A 1 109 ? 9.935 19.020 8.836 1.00 54.94 109 ALA A C 1
ATOM 900 O O . ALA A 1 109 ? 9.202 19.232 9.805 1.00 54.94 109 ALA A O 1
ATOM 901 N N . LYS A 1 110 ? 11.140 19.595 8.696 1.00 56.84 110 LYS A N 1
ATOM 902 C CA . LYS A 1 110 ? 11.773 20.515 9.655 1.00 56.84 110 LYS A CA 1
ATOM 903 C C . LYS A 1 110 ? 11.566 22.002 9.330 1.00 56.84 110 LYS A C 1
ATOM 905 O O . LYS A 1 110 ? 11.921 22.833 10.158 1.00 56.84 110 LYS A O 1
ATOM 910 N N . ILE A 1 111 ? 10.987 22.355 8.175 1.00 52.03 111 ILE A N 1
ATOM 911 C CA . ILE A 1 111 ? 10.754 23.755 7.774 1.00 52.03 111 ILE A CA 1
ATOM 912 C C . ILE A 1 111 ? 9.247 24.078 7.881 1.00 52.03 111 ILE A C 1
ATOM 914 O O . ILE A 1 111 ? 8.461 23.585 7.066 1.00 52.03 111 ILE A O 1
ATOM 918 N N . PRO A 1 112 ? 8.810 24.910 8.852 1.00 55.53 112 PRO A N 1
ATOM 919 C CA . PRO A 1 112 ? 7.394 25.069 9.211 1.00 55.53 112 PRO A CA 1
ATOM 920 C C . PRO A 1 112 ? 6.464 25.505 8.066 1.00 55.53 112 PRO A C 1
ATOM 922 O O . PRO A 1 112 ? 5.345 25.006 7.966 1.00 55.53 112 PRO A O 1
ATOM 925 N N . PHE A 1 113 ? 6.924 26.389 7.175 1.00 50.50 113 PHE A N 1
ATOM 926 C CA . PHE A 1 113 ? 6.103 26.959 6.097 1.00 50.50 113 PHE A CA 1
ATOM 927 C C . PHE A 1 113 ? 5.837 25.975 4.941 1.00 50.50 113 PHE A C 1
ATOM 929 O O . PHE A 1 113 ? 4.757 25.967 4.355 1.00 50.50 113 PHE A O 1
ATOM 936 N N . LEU A 1 114 ? 6.782 25.079 4.644 1.00 45.31 114 LEU A N 1
ATOM 937 C CA . LEU A 1 114 ? 6.660 24.122 3.533 1.00 45.31 114 LEU A CA 1
ATOM 938 C C . LEU A 1 114 ? 5.786 22.908 3.889 1.00 45.31 114 LEU A C 1
ATOM 940 O O . LEU A 1 114 ? 5.251 22.238 3.004 1.00 45.31 114 LEU A O 1
ATOM 944 N N . LYS A 1 115 ? 5.562 22.670 5.186 1.00 50.84 115 LYS A N 1
ATOM 945 C CA . LYS A 1 115 ? 4.678 21.617 5.706 1.00 50.84 115 LYS A CA 1
ATOM 946 C C . LYS A 1 115 ? 3.216 21.807 5.271 1.00 50.84 115 LYS A C 1
ATOM 948 O O . LYS A 1 115 ? 2.501 20.823 5.080 1.00 50.84 115 LYS A O 1
ATOM 953 N N . ALA A 1 116 ? 2.780 23.058 5.086 1.00 49.03 116 ALA A N 1
ATOM 954 C CA . ALA A 1 116 ? 1.427 23.402 4.644 1.00 49.03 116 ALA A CA 1
ATOM 955 C C . ALA A 1 116 ? 1.222 23.172 3.136 1.00 49.03 116 ALA A C 1
ATOM 957 O O . ALA A 1 116 ? 0.202 22.614 2.733 1.00 49.03 116 ALA A O 1
ATOM 958 N N . SER A 1 117 ? 2.214 23.521 2.312 1.00 42.72 117 SER A N 1
ATOM 959 C CA . SER A 1 117 ? 2.179 23.314 0.857 1.00 42.72 117 SER A CA 1
ATOM 960 C C . SER A 1 117 ? 2.288 21.834 0.477 1.00 42.72 117 SER A C 1
ATOM 962 O O . SER A 1 117 ? 1.604 21.381 -0.435 1.00 42.72 117 SER A O 1
ATOM 964 N N . TYR A 1 118 ? 3.072 21.051 1.227 1.00 41.66 118 TYR A N 1
ATOM 965 C CA . TYR A 1 118 ? 3.243 19.607 1.018 1.00 41.66 118 TYR A CA 1
ATOM 966 C C . TYR A 1 118 ? 1.944 18.805 1.210 1.00 41.66 118 TYR A C 1
ATOM 968 O O . TYR A 1 118 ? 1.651 17.901 0.430 1.00 41.66 118 TYR A O 1
ATOM 976 N N . LYS A 1 119 ? 1.096 19.188 2.178 1.00 44.09 119 LYS A N 1
ATOM 977 C CA . LYS A 1 119 ? -0.231 18.574 2.390 1.00 44.09 119 LYS A CA 1
ATOM 978 C C . LYS A 1 119 ? -1.183 18.718 1.194 1.00 44.09 119 LYS A C 1
ATOM 980 O O . LYS A 1 119 ? -2.159 17.982 1.120 1.00 44.09 119 LYS A O 1
ATOM 985 N N . LYS A 1 120 ? -0.925 19.663 0.285 1.00 43.62 120 LYS A N 1
ATOM 986 C CA . LYS A 1 120 ? -1.768 19.937 -0.887 1.00 43.62 120 LYS A CA 1
ATOM 987 C C . LYS A 1 120 ? -1.402 19.077 -2.105 1.00 43.62 120 LYS A C 1
ATOM 989 O O . LYS A 1 120 ? -2.233 18.927 -2.987 1.00 43.62 120 LYS A O 1
ATOM 994 N N . PHE A 1 121 ? -0.192 18.512 -2.134 1.00 34.22 121 PHE A N 1
ATOM 995 C CA . PHE A 1 121 ? 0.316 17.672 -3.229 1.00 34.22 121 PHE A CA 1
ATOM 996 C C . PHE A 1 121 ? 0.054 16.169 -3.041 1.00 34.22 121 PHE A C 1
ATOM 998 O O . PHE A 1 121 ? 0.197 15.411 -3.991 1.00 34.22 121 PHE A O 1
ATOM 1005 N N . ILE A 1 122 ? -0.300 15.735 -1.826 1.00 40.06 122 ILE A N 1
ATOM 1006 C CA . ILE A 1 122 ? -0.555 14.320 -1.473 1.00 40.06 122 ILE A CA 1
ATOM 1007 C C . ILE A 1 122 ? -2.059 14.073 -1.242 1.00 40.06 122 ILE A C 1
ATOM 1009 O O . ILE A 1 122 ? -2.452 13.091 -0.621 1.00 40.06 122 ILE A O 1
ATOM 1013 N N . LYS A 1 123 ? -2.915 14.993 -1.695 1.00 34.00 123 LYS A N 1
ATOM 1014 C CA . LYS A 1 123 ? -4.366 14.850 -1.588 1.00 34.00 123 LYS A CA 1
ATOM 1015 C C . LYS A 1 123 ? -4.953 14.312 -2.880 1.00 34.00 123 LYS A C 1
ATOM 1017 O O . LYS A 1 123 ? -4.492 14.777 -3.944 1.00 34.00 123 LYS A O 1
#

Mean predicted aligned error: 11.12 Å

Secondary structure (DSSP, 8-state):
-EE--PPTT---TT------HHHHHHHHHHTTEEEE--SHHHHTT-TTS-HHHHHH-EEEEEGGGTHHHHTTTPPP-PPP---GGGTTT-TTHHHHHHHHHHHHHHHHTT-TTHHHHHHHH--

Solvent-accessible surface area (backbone atoms only — not comparable to full-atom values): 7440 Å² total; per-residue (Å²): 88,81,45,70,58,54,39,67,90,64,78,71,90,86,74,85,72,55,47,51,56,45,59,56,45,57,55,40,41,77,74,45,26,42,32,35,67,68,56,35,84,72,38,59,82,41,84,90,49,60,69,67,55,33,60,32,44,36,35,41,37,47,59,96,55,38,61,74,43,43,77,74,72,49,68,68,51,83,44,76,80,64,74,60,84,84,62,75,88,47,86,75,54,55,64,56,49,52,50,46,50,55,49,50,52,57,50,43,75,70,37,80,76,53,52,63,61,53,62,65,75,78,107